Protein AF-A0AA41KA76-F1 (afdb_monomer)

Structure (mmCIF, N/CA/C/O backbone):
data_AF-A0AA41KA76-F1
#
_entry.id   AF-A0AA41KA76-F1
#
loop_
_atom_site.group_PDB
_atom_site.id
_atom_site.type_symbol
_atom_site.label_atom_id
_atom_site.label_alt_id
_atom_site.label_comp_id
_atom_site.label_asym_id
_atom_site.label_entity_id
_atom_site.label_seq_id
_atom_site.pdbx_PDB_ins_code
_atom_site.Cartn_x
_atom_site.Cartn_y
_atom_site.Cartn_z
_atom_site.occupancy
_atom_site.B_iso_or_equiv
_atom_site.auth_seq_id
_atom_site.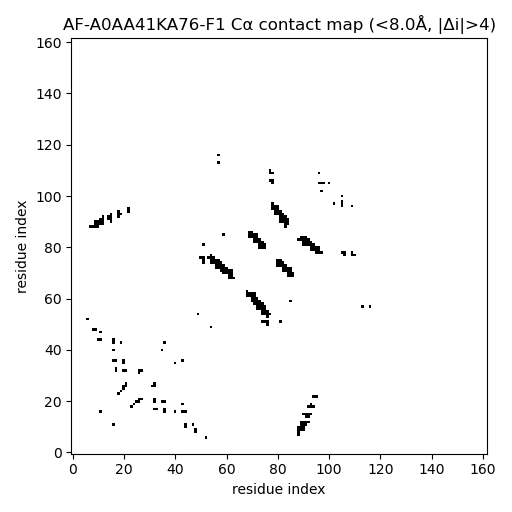auth_comp_id
_atom_site.auth_asym_id
_atom_site.auth_atom_id
_atom_site.pdbx_PDB_model_num
ATOM 1 N N . MET A 1 1 ? -21.657 8.944 -1.037 1.00 31.92 1 MET A N 1
ATOM 2 C CA . MET A 1 1 ? -20.884 10.050 -1.634 1.00 31.92 1 MET A CA 1
ATOM 3 C C . MET A 1 1 ? -19.454 9.571 -1.758 1.00 31.92 1 MET A C 1
ATOM 5 O O . MET A 1 1 ? -18.750 9.524 -0.759 1.00 31.92 1 MET A O 1
ATOM 9 N N . GLU A 1 2 ? -19.078 9.097 -2.943 1.00 37.00 2 GLU A N 1
ATOM 10 C CA . GLU A 1 2 ? -17.690 8.750 -3.242 1.00 37.00 2 GLU A CA 1
ATOM 11 C C . GLU A 1 2 ? -16.879 10.043 -3.211 1.00 37.00 2 GLU A C 1
ATOM 13 O O . GLU A 1 2 ? -17.106 10.955 -4.006 1.00 37.00 2 GLU A O 1
ATOM 18 N N . THR A 1 3 ? -15.980 10.162 -2.240 1.00 37.91 3 THR A N 1
ATOM 19 C CA . THR A 1 3 ? -14.989 11.228 -2.236 1.00 37.91 3 THR A CA 1
ATOM 20 C C . THR A 1 3 ? -14.065 10.972 -3.418 1.00 37.91 3 THR A C 1
ATOM 22 O O . THR A 1 3 ? -13.209 10.088 -3.386 1.00 37.91 3 THR A O 1
ATOM 25 N N . GLY A 1 4 ? -14.280 11.720 -4.502 1.00 39.09 4 GLY A N 1
ATOM 26 C CA . GLY A 1 4 ? -13.332 11.806 -5.600 1.00 39.09 4 GLY A CA 1
ATOM 27 C C . GLY A 1 4 ? -11.973 12.169 -5.016 1.00 39.09 4 GLY A C 1
ATOM 28 O O . GLY A 1 4 ? -11.770 13.288 -4.553 1.00 39.09 4 GLY A O 1
ATOM 29 N N . LYS A 1 5 ? -11.059 11.196 -4.966 1.00 44.09 5 LYS A N 1
ATOM 30 C CA . LYS A 1 5 ? -9.668 11.441 -4.599 1.00 44.09 5 LYS A CA 1
ATOM 31 C C . LYS A 1 5 ? -9.063 12.317 -5.688 1.00 44.09 5 LYS A C 1
ATOM 33 O O . LYS A 1 5 ? -8.595 11.802 -6.705 1.00 44.09 5 LYS A O 1
ATOM 38 N N . GLU A 1 6 ? -9.019 13.624 -5.461 1.00 43.16 6 GLU A N 1
ATOM 39 C CA . GLU A 1 6 ? -7.939 14.441 -6.004 1.00 43.16 6 GLU A CA 1
ATOM 40 C C . GLU A 1 6 ? -6.643 13.869 -5.428 1.00 43.16 6 GLU A C 1
ATOM 42 O O . GLU A 1 6 ? -6.229 14.168 -4.312 1.00 43.16 6 GLU A O 1
ATOM 47 N N . THR A 1 7 ? -6.061 12.911 -6.146 1.00 52.88 7 THR A N 1
ATOM 48 C CA . THR A 1 7 ? -4.738 12.397 -5.809 1.00 52.88 7 THR A CA 1
ATOM 49 C C . THR A 1 7 ? -3.778 13.506 -6.196 1.00 52.88 7 THR A C 1
ATOM 51 O O . THR A 1 7 ? -3.577 13.759 -7.385 1.00 52.88 7 THR A O 1
ATOM 54 N N . SER A 1 8 ? -3.261 14.210 -5.191 1.00 62.34 8 SER A N 1
ATOM 55 C CA . SER A 1 8 ? -2.139 15.126 -5.342 1.00 62.34 8 SER A CA 1
ATOM 56 C C . SER A 1 8 ? -1.047 14.427 -6.150 1.00 62.34 8 SER A C 1
ATOM 58 O O . SER A 1 8 ? -0.733 13.261 -5.915 1.00 62.34 8 SER A O 1
ATOM 60 N N . MET A 1 9 ? -0.522 15.113 -7.162 1.00 81.88 9 MET A N 1
ATOM 61 C CA . MET A 1 9 ? 0.540 14.570 -8.002 1.00 81.88 9 MET A CA 1
ATOM 62 C C . MET A 1 9 ? 1.761 14.284 -7.120 1.00 81.88 9 MET A C 1
ATOM 64 O O . MET A 1 9 ? 2.265 15.183 -6.446 1.00 81.88 9 MET A O 1
ATOM 68 N N . TYR A 1 10 ? 2.206 13.028 -7.089 1.00 90.81 10 TYR A N 1
ATOM 69 C CA . TYR A 1 10 ? 3.375 12.624 -6.322 1.00 90.81 10 TYR A CA 1
ATOM 70 C C . TYR A 1 10 ? 4.630 13.084 -7.053 1.00 90.81 10 TYR A C 1
ATOM 72 O O . TYR A 1 10 ? 4.766 12.935 -8.273 1.00 90.81 10 TYR A O 1
ATOM 80 N N . THR A 1 11 ? 5.587 13.578 -6.276 1.00 94.06 11 THR A N 1
ATOM 81 C CA . THR A 1 11 ? 6.964 13.696 -6.747 1.00 94.06 11 THR A CA 1
ATOM 82 C C . THR A 1 11 ? 7.533 12.293 -6.953 1.00 94.06 11 THR A C 1
ATOM 84 O O . THR A 1 11 ? 7.173 11.352 -6.244 1.00 94.06 11 THR A O 1
ATOM 87 N N . VAL A 1 12 ? 8.391 12.115 -7.955 1.00 93.69 12 VAL A N 1
ATOM 88 C CA . VAL A 1 12 ? 9.005 10.814 -8.241 1.00 93.69 12 VAL A CA 1
ATOM 89 C C . VAL A 1 12 ? 10.501 10.923 -8.019 1.00 93.69 12 VAL A C 1
ATOM 91 O O . VAL A 1 12 ? 11.188 11.681 -8.705 1.00 93.69 12 VAL A O 1
ATOM 94 N N . SER A 1 13 ? 11.019 10.141 -7.073 1.00 93.88 13 SER A N 1
ATOM 95 C CA . SER A 1 13 ? 12.453 10.102 -6.808 1.00 93.88 13 SER A CA 1
ATOM 96 C C . SER A 1 13 ? 13.246 9.625 -8.027 1.00 93.88 13 SER A C 1
ATOM 98 O O . SER A 1 13 ? 12.778 8.801 -8.816 1.00 93.88 13 SER A O 1
ATOM 100 N N . ASN A 1 14 ? 14.498 10.074 -8.143 1.00 92.56 14 ASN A N 1
ATOM 101 C CA . ASN A 1 14 ? 15.408 9.580 -9.182 1.00 92.56 14 ASN A CA 1
ATOM 102 C C . ASN A 1 14 ? 15.551 8.055 -9.131 1.00 92.56 14 ASN A C 1
ATOM 104 O O . ASN A 1 14 ? 15.560 7.410 -10.174 1.00 92.56 14 ASN A O 1
ATOM 108 N N . HIS A 1 15 ? 15.558 7.474 -7.927 1.00 92.50 15 HIS A N 1
ATOM 109 C CA . HIS A 1 15 ? 15.592 6.025 -7.770 1.00 92.50 15 HIS A CA 1
ATOM 110 C C . HIS A 1 15 ? 14.382 5.343 -8.425 1.00 92.50 15 HIS A C 1
ATOM 112 O O . HIS A 1 15 ? 14.545 4.366 -9.151 1.00 92.50 15 HIS A O 1
ATOM 118 N N . ALA A 1 16 ? 13.170 5.864 -8.220 1.00 92.62 16 ALA A N 1
ATOM 119 C CA . ALA A 1 16 ? 11.978 5.334 -8.874 1.00 92.62 16 ALA A CA 1
ATOM 120 C C . ALA A 1 16 ? 12.036 5.494 -10.405 1.00 92.62 16 ALA A C 1
ATOM 122 O O . ALA A 1 16 ? 11.671 4.563 -11.118 1.00 92.62 16 ALA A O 1
ATOM 123 N N . LYS A 1 17 ? 12.557 6.613 -10.926 1.00 93.56 17 LYS A N 1
ATOM 124 C CA . LYS A 1 17 ? 12.728 6.808 -12.379 1.00 93.56 17 LYS A CA 1
ATOM 125 C C . LYS A 1 17 ? 13.711 5.809 -12.992 1.00 93.56 17 LYS A C 1
ATOM 127 O O . LYS A 1 17 ? 13.415 5.225 -14.031 1.00 93.56 17 LYS A O 1
ATOM 132 N N . GLU A 1 18 ? 14.845 5.572 -12.334 1.00 92.88 18 GLU A N 1
ATOM 133 C CA . GLU A 1 18 ? 15.833 4.573 -12.759 1.00 92.88 18 GLU A CA 1
ATOM 134 C C . GLU A 1 18 ? 15.231 3.163 -12.767 1.00 92.88 18 GLU A C 1
ATOM 136 O O . GLU A 1 18 ? 15.353 2.452 -13.762 1.00 92.88 18 GLU A O 1
ATOM 141 N N . ARG A 1 19 ? 14.506 2.778 -11.704 1.00 91.62 19 ARG A N 1
ATOM 142 C CA . ARG A 1 19 ? 13.816 1.477 -11.642 1.00 91.62 19 ARG A CA 1
ATOM 143 C C . ARG A 1 19 ? 12.730 1.334 -12.700 1.00 91.62 19 ARG A C 1
ATOM 145 O O . ARG A 1 19 ? 12.522 0.233 -13.196 1.00 91.62 19 ARG A O 1
ATOM 152 N N . TYR A 1 20 ? 12.048 2.420 -13.053 1.00 91.94 20 TYR A N 1
ATOM 153 C CA . TYR A 1 20 ? 11.082 2.416 -14.146 1.00 91.94 20 TYR A CA 1
ATOM 154 C C . TYR A 1 20 ? 11.765 2.155 -15.492 1.00 91.94 20 TYR A C 1
ATOM 156 O O . TYR A 1 20 ? 11.313 1.303 -16.251 1.00 91.94 20 TYR A O 1
ATOM 164 N N . ALA A 1 21 ? 12.865 2.852 -15.783 1.00 89.94 21 ALA A N 1
ATOM 165 C CA . ALA A 1 21 ? 13.616 2.654 -17.020 1.00 89.94 21 ALA A CA 1
ATOM 166 C C . ALA A 1 21 ? 14.182 1.226 -17.125 1.00 89.94 21 ALA A C 1
ATOM 168 O O . ALA A 1 21 ? 14.029 0.586 -18.159 1.00 89.94 21 ALA A O 1
ATOM 169 N N . GLU A 1 22 ? 14.755 0.706 -16.040 1.00 88.56 22 GLU A N 1
ATOM 170 C CA . GLU A 1 22 ? 15.268 -0.667 -15.959 1.00 88.56 22 GLU A CA 1
ATOM 171 C C . GLU A 1 22 ? 14.153 -1.704 -16.188 1.00 88.56 22 GLU A C 1
ATOM 173 O O . GLU A 1 22 ? 14.281 -2.576 -17.037 1.00 88.56 22 GLU A O 1
ATOM 178 N N . ARG A 1 2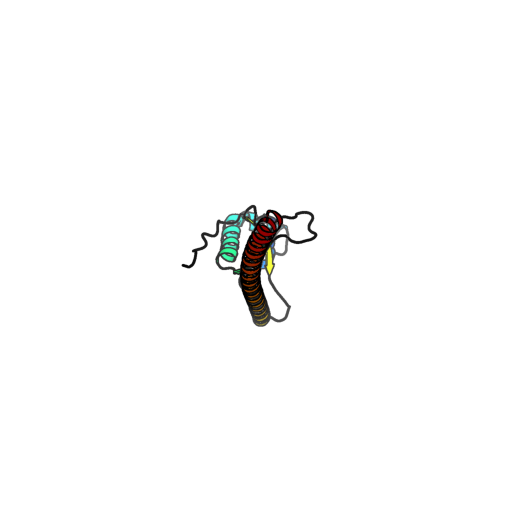3 ? 13.027 -1.595 -15.467 1.00 85.62 23 ARG A N 1
ATOM 179 C CA . ARG A 1 23 ? 12.038 -2.688 -15.347 1.00 85.62 23 ARG A CA 1
ATOM 180 C C . ARG A 1 23 ? 10.857 -2.598 -16.308 1.00 85.62 23 ARG A C 1
ATOM 182 O O . ARG A 1 23 ? 10.199 -3.603 -16.552 1.00 85.62 23 ARG A O 1
ATOM 189 N N . CYS A 1 24 ? 10.518 -1.398 -16.775 1.00 82.81 24 CYS A N 1
ATOM 190 C CA . CYS A 1 24 ? 9.391 -1.179 -17.688 1.00 82.81 24 CYS A CA 1
ATOM 191 C C . CYS A 1 24 ? 9.838 -1.014 -19.143 1.00 82.81 24 CYS A C 1
ATOM 193 O O . CYS A 1 24 ? 8.989 -1.038 -20.036 1.00 82.81 24 CYS A O 1
ATOM 195 N N . LYS A 1 25 ? 11.127 -0.732 -19.373 1.00 83.56 25 LYS A N 1
ATOM 196 C CA . LYS A 1 25 ? 11.702 -0.451 -20.697 1.00 83.56 25 LYS A CA 1
ATOM 197 C C . LYS A 1 25 ? 12.915 -1.324 -21.014 1.00 83.56 25 LYS A C 1
ATOM 199 O O . LYS A 1 25 ? 13.585 -1.032 -22.002 1.00 83.56 25 LYS A O 1
ATOM 204 N N . ASP A 1 26 ? 13.167 -2.341 -20.186 1.00 83.44 26 ASP A N 1
ATOM 205 C CA . ASP A 1 26 ? 14.195 -3.370 -20.374 1.00 83.44 26 ASP A CA 1
ATOM 206 C C . ASP A 1 26 ? 15.568 -2.763 -20.718 1.00 83.44 26 ASP A C 1
ATOM 208 O O . ASP A 1 26 ? 16.213 -3.116 -21.704 1.00 83.44 26 ASP A O 1
ATOM 212 N N . ARG A 1 27 ? 15.971 -1.747 -19.940 1.00 84.12 27 ARG A N 1
ATOM 213 C CA . ARG A 1 27 ? 17.279 -1.090 -20.067 1.00 84.12 27 ARG A CA 1
ATOM 214 C C . ARG A 1 27 ? 18.253 -1.727 -19.087 1.00 84.12 27 ARG A C 1
ATOM 216 O O . ARG A 1 27 ? 18.072 -1.588 -17.880 1.00 84.12 27 ARG A O 1
ATOM 223 N N . ASP A 1 28 ? 19.308 -2.343 -19.606 1.00 83.19 28 ASP A N 1
ATOM 224 C CA . ASP A 1 28 ? 20.217 -3.152 -18.786 1.00 83.19 28 ASP A CA 1
ATOM 225 C C . ASP A 1 28 ? 21.471 -2.393 -18.337 1.00 83.19 28 ASP A C 1
ATOM 227 O O . ASP A 1 28 ? 22.025 -2.658 -17.266 1.00 83.19 28 ASP A O 1
ATOM 231 N N . SER A 1 29 ? 21.946 -1.426 -19.132 1.00 90.94 29 SER A N 1
ATOM 232 C CA . SER A 1 29 ? 23.174 -0.696 -18.811 1.00 90.94 29 SER A CA 1
ATOM 233 C C . SER A 1 29 ? 22.895 0.588 -18.028 1.00 90.94 29 SER A C 1
ATOM 235 O O . SER A 1 29 ? 21.962 1.340 -18.309 1.00 90.94 29 SER A O 1
ATOM 237 N N . ARG A 1 30 ? 23.752 0.897 -17.044 1.00 88.94 30 ARG A N 1
ATOM 238 C CA . ARG A 1 30 ? 23.621 2.123 -16.235 1.00 88.94 30 ARG A CA 1
ATOM 239 C C . ARG A 1 30 ? 23.623 3.388 -17.097 1.00 88.94 30 ARG A C 1
ATOM 241 O O . ARG A 1 30 ? 22.908 4.332 -16.785 1.00 88.94 30 ARG A O 1
ATOM 248 N N . LEU A 1 31 ? 24.399 3.389 -18.182 1.00 91.31 31 LEU A N 1
ATOM 249 C CA . LEU A 1 31 ? 24.465 4.508 -19.116 1.00 91.31 31 LEU A CA 1
ATOM 250 C C . LEU A 1 31 ? 23.149 4.677 -19.888 1.00 91.31 31 LEU A C 1
ATOM 252 O O . LEU A 1 31 ? 22.646 5.795 -19.972 1.00 91.31 31 LEU A O 1
ATOM 256 N N . GLU A 1 32 ? 22.552 3.585 -20.375 1.00 90.12 32 GLU A N 1
ATOM 257 C CA . GLU A 1 32 ? 21.232 3.616 -21.019 1.00 90.12 32 GLU A CA 1
ATOM 258 C C . GLU A 1 32 ? 20.130 4.059 -20.062 1.00 90.12 32 GLU A C 1
ATOM 260 O O . GLU A 1 32 ? 19.299 4.884 -20.434 1.00 90.12 32 GLU A O 1
ATOM 265 N N . ILE A 1 33 ? 20.137 3.558 -18.823 1.00 90.88 33 ILE A N 1
ATOM 266 C CA . ILE A 1 33 ? 19.168 3.947 -17.793 1.00 90.88 33 ILE A CA 1
ATOM 267 C C . ILE A 1 33 ? 19.259 5.455 -17.534 1.00 90.88 33 ILE A C 1
ATOM 269 O O . ILE A 1 33 ? 18.246 6.151 -17.589 1.00 90.88 33 ILE A O 1
ATOM 273 N N . THR A 1 34 ? 20.462 5.983 -17.285 1.00 90.69 34 THR A N 1
ATOM 274 C CA . THR A 1 34 ? 20.653 7.415 -17.012 1.00 90.69 34 THR A CA 1
ATOM 275 C C . THR A 1 34 ? 20.273 8.281 -18.213 1.00 90.69 34 THR A C 1
ATOM 277 O O . THR A 1 34 ? 19.576 9.279 -18.034 1.00 90.69 34 THR A O 1
ATOM 280 N N . ALA A 1 35 ? 20.674 7.895 -19.429 1.00 91.19 35 ALA A N 1
ATOM 281 C CA . ALA A 1 35 ? 20.319 8.620 -20.648 1.00 91.19 35 ALA A CA 1
ATOM 282 C C . ALA A 1 35 ? 18.800 8.634 -20.874 1.00 91.19 35 ALA A C 1
ATOM 284 O O . ALA A 1 35 ? 18.216 9.692 -21.102 1.00 91.19 35 ALA A O 1
ATOM 285 N N . TYR A 1 36 ? 18.145 7.481 -20.716 1.00 92.31 36 TYR A N 1
ATOM 286 C CA . TYR A 1 36 ? 16.701 7.361 -20.877 1.00 92.31 36 TYR A CA 1
ATOM 287 C C . TYR A 1 36 ? 15.940 8.209 -19.854 1.00 92.31 36 TYR A C 1
ATOM 289 O O . TYR A 1 36 ? 14.995 8.904 -20.222 1.00 92.31 36 TYR A O 1
ATOM 297 N N . VAL A 1 37 ? 16.352 8.184 -18.581 1.00 93.31 37 VAL A N 1
ATOM 298 C CA . VAL A 1 37 ? 15.739 9.010 -17.529 1.00 93.31 37 VAL A CA 1
ATOM 299 C C . VAL A 1 37 ? 15.921 10.498 -17.820 1.00 93.31 37 VAL A C 1
ATOM 301 O O . VAL A 1 37 ? 14.971 11.255 -17.641 1.00 93.31 37 VAL A O 1
ATOM 304 N N . ALA A 1 38 ? 17.097 10.922 -18.290 1.00 91.56 38 ALA A N 1
ATOM 305 C CA . ALA A 1 38 ? 17.349 12.320 -18.636 1.00 91.56 38 ALA A CA 1
ATOM 306 C C . ALA A 1 38 ? 16.465 12.796 -19.802 1.00 91.56 38 ALA A C 1
ATOM 308 O O . ALA A 1 38 ? 15.907 13.889 -19.740 1.00 91.56 38 ALA A O 1
ATOM 309 N N . GLU A 1 39 ? 16.294 11.962 -20.827 1.00 93.44 39 GLU A N 1
ATOM 310 C CA . GLU A 1 39 ? 15.493 12.281 -22.014 1.00 93.44 39 GLU A CA 1
ATOM 311 C C . GLU A 1 39 ? 13.976 12.211 -21.748 1.00 93.44 39 GLU A C 1
ATOM 313 O O . GLU A 1 39 ? 13.211 13.011 -22.281 1.00 93.44 39 GLU A O 1
ATOM 318 N N . HIS A 1 40 ? 13.526 11.291 -20.886 1.00 93.44 40 HIS A N 1
ATOM 319 C CA . HIS A 1 40 ? 12.103 10.971 -20.707 1.00 93.44 40 HIS A CA 1
ATOM 320 C C . HIS A 1 40 ? 11.554 11.287 -19.308 1.00 93.44 40 HIS A C 1
ATOM 322 O O . HIS A 1 40 ? 10.465 10.820 -18.968 1.00 93.44 40 HIS A O 1
ATOM 328 N N . SER A 1 41 ? 12.266 12.068 -18.487 1.00 91.94 41 SER A N 1
ATOM 329 C CA . SER A 1 41 ? 11.928 12.299 -17.070 1.00 91.94 41 SER A CA 1
ATOM 330 C C . SER A 1 41 ? 10.455 12.658 -16.845 1.00 91.94 41 SER A C 1
ATOM 332 O O . SER A 1 41 ? 9.791 12.021 -16.031 1.00 91.94 41 SER A O 1
ATOM 334 N N . GLN A 1 42 ? 9.927 13.639 -17.581 1.00 92.62 42 GLN A N 1
ATOM 335 C CA . GLN A 1 42 ? 8.545 14.101 -17.413 1.00 92.62 42 GLN A CA 1
ATOM 336 C C . GLN A 1 42 ? 7.525 13.002 -17.747 1.00 92.62 42 GLN A C 1
ATOM 338 O O . GLN A 1 42 ? 6.583 12.764 -16.996 1.00 92.62 42 GLN A O 1
ATOM 343 N N . ARG A 1 43 ? 7.754 12.259 -18.833 1.00 93.25 43 ARG A N 1
ATOM 344 C CA . ARG A 1 43 ? 6.887 11.144 -19.223 1.00 93.25 43 ARG A CA 1
ATOM 345 C C . ARG A 1 43 ? 6.901 10.020 -18.185 1.00 93.25 43 ARG A C 1
ATOM 347 O O . ARG A 1 43 ? 5.857 9.443 -17.896 1.00 93.25 43 ARG A O 1
ATOM 354 N N . ILE A 1 44 ? 8.069 9.715 -17.616 1.00 93.06 44 ILE A N 1
ATOM 355 C CA . ILE A 1 44 ? 8.200 8.717 -16.544 1.00 93.06 44 ILE A CA 1
ATOM 356 C C . ILE A 1 44 ? 7.386 9.149 -15.317 1.00 93.06 44 ILE A C 1
ATOM 358 O O . ILE A 1 44 ? 6.668 8.333 -14.739 1.00 93.06 44 ILE A O 1
ATOM 362 N N . GLU A 1 45 ? 7.457 10.427 -14.936 1.00 94.25 45 GLU A N 1
ATOM 363 C CA . GLU A 1 45 ? 6.663 10.972 -13.829 1.00 94.25 45 GLU A CA 1
ATOM 364 C C . GLU A 1 45 ? 5.160 10.840 -14.071 1.00 94.25 45 GLU A C 1
ATOM 366 O O . GLU A 1 45 ? 4.431 10.406 -13.177 1.00 94.25 45 GLU A O 1
ATOM 371 N N . GLU A 1 46 ? 4.694 11.169 -15.275 1.00 93.88 46 GLU A N 1
ATOM 372 C CA . GLU A 1 46 ? 3.288 11.048 -15.661 1.00 93.88 46 GLU A CA 1
ATOM 373 C C . GLU A 1 46 ? 2.808 9.591 -15.649 1.00 93.88 46 GLU A C 1
ATOM 375 O O . GLU A 1 46 ? 1.722 9.299 -15.145 1.00 93.88 46 GLU A O 1
ATOM 380 N N . GLU A 1 47 ? 3.609 8.662 -16.178 1.00 93.62 47 GLU A N 1
ATOM 381 C CA . GLU A 1 47 ? 3.279 7.234 -16.219 1.00 93.62 47 GLU A CA 1
ATOM 382 C C . GLU A 1 47 ? 3.232 6.631 -14.800 1.00 93.62 47 GLU A C 1
ATOM 384 O O . GLU A 1 47 ? 2.282 5.917 -14.471 1.00 93.62 47 GLU A O 1
ATOM 389 N N . ILE A 1 48 ? 4.171 6.984 -13.915 1.00 94.12 48 ILE A N 1
ATOM 390 C CA . ILE A 1 48 ? 4.169 6.546 -12.507 1.00 94.12 48 ILE A CA 1
ATOM 391 C C . ILE A 1 48 ? 2.989 7.149 -11.733 1.00 94.12 48 ILE A C 1
ATOM 393 O O . ILE A 1 48 ? 2.294 6.437 -11.006 1.00 94.12 48 ILE A O 1
ATOM 397 N N . ASN A 1 49 ? 2.704 8.439 -11.910 1.00 94.38 49 ASN A N 1
ATOM 398 C CA . ASN A 1 49 ? 1.541 9.068 -11.281 1.00 94.38 49 ASN A CA 1
ATOM 399 C C . ASN A 1 49 ? 0.225 8.466 -11.782 1.00 94.38 49 ASN A C 1
ATOM 401 O O . ASN A 1 49 ? -0.717 8.291 -11.009 1.00 94.38 49 ASN A O 1
ATOM 405 N N . ARG A 1 50 ? 0.161 8.066 -13.056 1.00 93.81 50 ARG A N 1
ATOM 406 C CA . ARG A 1 50 ? -0.971 7.313 -13.604 1.00 93.81 50 ARG A CA 1
ATOM 407 C C . ARG A 1 50 ? -1.119 5.954 -12.919 1.00 93.81 50 ARG A C 1
ATOM 409 O O . ARG A 1 50 ? -2.239 5.579 -12.572 1.00 93.81 50 ARG A O 1
ATOM 416 N N . MET A 1 51 ? -0.014 5.245 -12.677 1.00 93.31 51 MET A N 1
ATOM 417 C CA . MET A 1 51 ? -0.038 3.981 -11.935 1.00 93.31 51 MET A CA 1
ATOM 418 C C . MET A 1 51 ? -0.565 4.159 -10.509 1.00 93.31 51 MET A C 1
ATOM 420 O O . MET A 1 51 ? -1.350 3.326 -10.066 1.00 93.31 51 MET A O 1
ATOM 424 N N . LEU A 1 52 ? -0.197 5.241 -9.814 1.00 92.44 52 LEU A N 1
ATOM 425 C CA . LEU A 1 52 ? -0.754 5.571 -8.496 1.00 92.44 52 LEU A CA 1
ATOM 426 C C . LEU A 1 52 ? -2.243 5.908 -8.568 1.00 92.44 52 LEU A C 1
ATOM 428 O O . LEU A 1 52 ? -3.026 5.379 -7.786 1.00 92.44 52 LEU A O 1
ATOM 432 N N . ARG A 1 53 ? -2.638 6.753 -9.528 1.00 90.88 53 ARG A N 1
ATOM 433 C CA . ARG A 1 53 ? -4.018 7.235 -9.684 1.00 90.88 53 ARG A CA 1
ATOM 434 C C . ARG A 1 53 ? -5.012 6.104 -9.925 1.00 90.88 53 ARG A C 1
ATOM 436 O O . ARG A 1 53 ? -6.100 6.123 -9.361 1.00 90.88 53 ARG A O 1
ATOM 443 N N . TYR A 1 54 ? -4.652 5.148 -10.777 1.00 91.69 54 TYR A N 1
ATOM 444 C CA . TYR A 1 54 ? -5.495 3.986 -11.082 1.00 91.69 54 TYR A CA 1
ATOM 445 C C . TYR A 1 54 ? -5.146 2.755 -10.237 1.00 91.69 54 TYR A C 1
ATOM 447 O O . TYR A 1 54 ? -5.805 1.723 -10.342 1.00 91.69 54 TYR A O 1
ATOM 455 N N . GLY A 1 55 ? -4.103 2.851 -9.415 1.00 90.62 55 GLY A N 1
ATOM 456 C CA . GLY A 1 55 ? -3.679 1.802 -8.506 1.00 90.62 55 GLY A CA 1
ATOM 457 C C . GLY A 1 55 ? -4.501 1.807 -7.225 1.00 90.62 55 GLY A C 1
ATOM 458 O O . GLY A 1 55 ? -4.987 2.834 -6.748 1.00 90.62 55 GLY A O 1
ATOM 459 N N . LYS A 1 56 ? -4.626 0.635 -6.617 1.00 91.31 56 LYS A N 1
ATOM 460 C CA . LYS A 1 56 ? -5.292 0.471 -5.332 1.00 91.31 56 LYS A CA 1
ATOM 461 C C . LYS A 1 56 ? -4.294 0.662 -4.203 1.00 91.31 56 LYS A C 1
ATOM 463 O O . LYS A 1 56 ? -3.311 -0.070 -4.122 1.00 91.31 56 LYS A O 1
ATOM 468 N N . ARG A 1 57 ? -4.560 1.601 -3.293 1.00 93.00 57 ARG A N 1
ATOM 469 C CA . ARG A 1 57 ? -3.784 1.725 -2.051 1.00 93.00 57 ARG A CA 1
ATOM 470 C C . ARG A 1 57 ? -4.160 0.583 -1.108 1.00 93.00 57 ARG A C 1
ATOM 472 O O . ARG A 1 57 ? -5.276 0.568 -0.599 1.00 93.00 57 ARG A O 1
ATOM 479 N N . VAL A 1 58 ? -3.237 -0.345 -0.873 1.00 91.19 58 VAL A N 1
ATOM 480 C CA . VAL A 1 58 ? -3.459 -1.539 -0.032 1.00 91.19 58 VAL A CA 1
ATOM 481 C C . VAL A 1 58 ? -2.934 -1.376 1.393 1.00 91.19 58 VAL A C 1
ATOM 483 O O . VAL A 1 58 ? -3.358 -2.096 2.292 1.00 91.19 58 VAL A O 1
ATOM 486 N N . TYR A 1 59 ? -2.032 -0.419 1.616 1.00 88.69 59 TYR A N 1
ATOM 487 C CA . TYR A 1 59 ? -1.457 -0.155 2.930 1.00 88.69 59 TYR A CA 1
ATOM 488 C C . TYR A 1 59 ? -1.150 1.328 3.116 1.00 88.69 59 TYR A C 1
ATOM 490 O O . TYR A 1 59 ? -0.717 2.007 2.183 1.00 88.69 59 TYR A O 1
ATOM 498 N N . THR A 1 60 ? -1.345 1.802 4.343 1.00 89.06 60 THR A N 1
ATOM 499 C CA . THR A 1 60 ? -0.816 3.068 4.847 1.00 89.06 60 THR A CA 1
ATOM 500 C C . THR A 1 60 ? -0.426 2.875 6.307 1.00 89.06 60 THR A C 1
ATOM 502 O O . THR A 1 60 ? -1.204 2.336 7.095 1.00 89.06 60 THR A O 1
ATOM 505 N N . GLY A 1 61 ? 0.796 3.253 6.671 1.00 85.38 61 GLY A N 1
ATOM 506 C CA . GLY A 1 61 ? 1.270 3.098 8.041 1.00 85.38 61 GLY A CA 1
ATOM 507 C C . GLY A 1 61 ? 2.782 3.177 8.172 1.00 85.38 61 GLY A C 1
ATOM 508 O O . GLY A 1 61 ? 3.521 3.216 7.189 1.00 85.38 61 GLY A O 1
ATOM 509 N N . ARG A 1 62 ? 3.264 3.192 9.412 1.00 81.44 62 ARG A N 1
ATOM 510 C CA . ARG A 1 62 ? 4.701 3.172 9.705 1.00 81.44 62 ARG A CA 1
ATOM 511 C C . ARG A 1 62 ? 5.204 1.734 9.637 1.00 81.44 62 ARG A C 1
ATOM 513 O O . ARG A 1 62 ? 4.570 0.838 10.178 1.00 81.44 62 ARG A O 1
ATOM 520 N N . THR A 1 63 ? 6.332 1.502 8.975 1.00 66.56 63 THR A N 1
ATOM 521 C CA . THR A 1 63 ? 7.036 0.216 9.089 1.00 66.56 63 THR A CA 1
ATOM 522 C C . THR A 1 63 ? 7.760 0.157 10.429 1.00 66.56 63 THR A C 1
ATOM 524 O O . THR A 1 63 ? 8.607 1.010 10.703 1.00 66.56 63 THR A O 1
ATOM 527 N N . GLU A 1 64 ? 7.446 -0.837 11.257 1.00 58.81 64 GLU A N 1
ATOM 528 C CA . GLU A 1 64 ? 8.203 -1.103 12.482 1.00 58.81 64 GLU A CA 1
ATOM 529 C C . GLU A 1 64 ? 9.635 -1.552 12.135 1.00 58.81 64 GLU A C 1
ATOM 531 O O . GLU A 1 64 ? 9.849 -2.316 11.196 1.00 58.81 64 GLU A O 1
ATOM 536 N N . GLY A 1 65 ? 10.634 -1.033 12.859 1.00 59.34 65 GLY A N 1
ATOM 537 C CA . GLY A 1 65 ? 12.044 -1.439 12.723 1.00 59.34 65 GLY A CA 1
ATOM 538 C C . GLY A 1 65 ? 12.897 -0.688 11.686 1.00 59.34 65 GLY A C 1
ATOM 539 O O . GLY A 1 65 ? 14.102 -0.920 11.618 1.00 59.34 65 GLY A O 1
ATOM 540 N N . GLY A 1 66 ? 12.334 0.236 10.901 1.00 56.09 66 GLY A N 1
ATOM 541 C CA . GLY A 1 66 ? 13.117 1.103 10.008 1.00 56.09 66 GLY A CA 1
ATOM 542 C C . GLY A 1 66 ? 13.791 2.265 10.750 1.00 56.09 66 GLY A C 1
ATOM 543 O O . GLY A 1 66 ? 13.183 2.848 11.646 1.00 56.09 66 GLY A O 1
ATOM 544 N N . LYS A 1 67 ? 15.019 2.648 10.348 1.00 57.44 67 LYS A N 1
ATOM 545 C CA . LYS A 1 67 ? 15.693 3.880 10.831 1.00 57.44 67 LYS A CA 1
ATOM 546 C C . LYS A 1 67 ? 14.803 5.120 10.671 1.00 57.44 67 LYS A C 1
ATOM 548 O O . LYS A 1 67 ? 14.791 5.975 11.547 1.00 57.44 67 LYS A O 1
ATOM 553 N N . ASP A 1 68 ? 14.019 5.145 9.595 1.00 60.22 68 ASP A N 1
ATOM 554 C CA . ASP A 1 68 ? 12.999 6.150 9.330 1.00 60.22 68 ASP A CA 1
ATOM 555 C C . ASP A 1 68 ? 11.616 5.606 9.697 1.00 60.22 68 ASP A C 1
ATOM 557 O O . ASP A 1 68 ? 11.054 4.751 9.007 1.00 60.22 68 ASP A O 1
ATOM 561 N N . ARG A 1 69 ? 11.036 6.148 10.774 1.00 65.12 69 ARG A N 1
ATOM 562 C CA . ARG A 1 69 ? 9.644 5.911 11.212 1.00 65.12 69 ARG A CA 1
ATOM 563 C C . ARG A 1 69 ? 8.612 6.603 10.313 1.00 65.12 69 ARG A C 1
ATOM 565 O O . ARG A 1 69 ? 7.511 6.927 10.759 1.00 65.12 69 ARG A O 1
ATOM 572 N N . VAL A 1 70 ? 8.974 6.861 9.065 1.00 72.31 70 VAL A N 1
ATOM 573 C CA . VAL A 1 70 ? 8.153 7.628 8.140 1.00 72.31 70 VAL A CA 1
ATOM 574 C C . VAL A 1 70 ? 7.004 6.743 7.648 1.00 72.31 70 VAL A C 1
ATOM 576 O O . VAL A 1 70 ? 7.246 5.593 7.257 1.00 72.31 70 VAL A O 1
ATOM 579 N N . PRO A 1 71 ? 5.750 7.223 7.694 1.00 80.25 71 PRO A N 1
ATOM 580 C CA . PRO A 1 71 ? 4.613 6.495 7.161 1.00 80.25 71 PRO A CA 1
ATOM 581 C C . PRO A 1 71 ? 4.787 6.235 5.662 1.00 80.25 71 PRO A C 1
ATOM 583 O O . PRO A 1 71 ? 5.109 7.132 4.880 1.00 80.25 71 PRO A O 1
ATOM 586 N N . LYS A 1 72 ? 4.563 4.987 5.259 1.00 88.38 72 LYS A N 1
ATOM 587 C CA . LYS A 1 72 ? 4.645 4.539 3.872 1.00 88.38 72 LYS A CA 1
ATOM 588 C C . LYS A 1 72 ? 3.267 4.155 3.373 1.00 88.38 72 LYS A C 1
ATOM 590 O O . LYS A 1 72 ? 2.455 3.602 4.114 1.00 88.38 72 LYS A O 1
ATOM 595 N N . GLU A 1 73 ? 3.050 4.398 2.095 1.00 92.50 73 GLU A N 1
ATOM 596 C CA . GLU A 1 73 ? 1.893 3.926 1.359 1.00 92.50 73 GLU A CA 1
ATOM 597 C C . GLU A 1 73 ? 2.328 2.893 0.327 1.00 92.50 73 GLU A C 1
ATOM 599 O O . GLU A 1 73 ? 3.358 3.052 -0.334 1.00 92.50 73 GLU A O 1
ATOM 604 N N . VAL A 1 74 ? 1.527 1.840 0.185 1.00 92.44 74 VAL A N 1
ATOM 605 C CA . VAL A 1 74 ? 1.733 0.808 -0.833 1.00 92.44 74 VAL A CA 1
ATOM 606 C C . VAL A 1 74 ? 0.543 0.811 -1.772 1.00 92.44 74 VAL A C 1
ATOM 608 O O . VAL A 1 74 ? -0.604 0.685 -1.332 1.00 92.44 74 VAL A O 1
ATOM 611 N N . TYR A 1 75 ? 0.830 0.929 -3.063 1.00 94.62 75 TYR A N 1
ATOM 612 C CA . TYR A 1 75 ? -0.152 0.888 -4.137 1.00 94.62 75 TYR A CA 1
ATOM 613 C C . TYR A 1 75 ? 0.095 -0.328 -5.021 1.00 94.62 75 TYR A C 1
ATOM 615 O O . TYR A 1 75 ? 1.241 -0.661 -5.309 1.00 94.62 75 TYR A O 1
ATOM 623 N N . VAL A 1 76 ? -0.982 -0.966 -5.469 1.00 94.12 76 VAL A N 1
ATOM 624 C CA . VAL A 1 76 ? -0.955 -2.099 -6.397 1.00 94.12 76 VAL A CA 1
ATOM 625 C C . VAL A 1 76 ? -1.704 -1.710 -7.667 1.00 94.12 76 VAL A C 1
ATOM 627 O O . VAL A 1 76 ? -2.866 -1.307 -7.603 1.00 94.12 76 VAL A O 1
ATOM 630 N N . ASN A 1 77 ? -1.052 -1.826 -8.821 1.00 93.50 77 ASN A N 1
ATOM 631 C CA . ASN A 1 77 ? -1.634 -1.586 -10.138 1.00 93.50 77 ASN A CA 1
ATOM 632 C C . ASN A 1 77 ? -1.275 -2.743 -11.081 1.00 93.50 77 ASN A C 1
ATOM 634 O O . ASN A 1 77 ? -0.164 -2.814 -11.610 1.00 93.50 77 ASN A O 1
ATOM 638 N N . GLY A 1 78 ? -2.207 -3.681 -11.259 1.00 91.19 78 GLY A N 1
ATOM 639 C CA . GLY A 1 78 ? -1.924 -4.932 -11.961 1.00 91.19 78 GLY A CA 1
ATOM 640 C C . GLY A 1 78 ? -0.789 -5.686 -11.267 1.00 91.19 78 GLY A C 1
ATOM 641 O O . GLY A 1 78 ? -0.891 -5.998 -10.086 1.00 91.19 78 GLY A O 1
ATOM 642 N N . LEU A 1 79 ? 0.307 -5.930 -11.987 1.00 92.50 79 LEU A N 1
ATOM 643 C CA . LEU A 1 79 ? 1.516 -6.564 -11.445 1.00 92.50 79 LEU A CA 1
ATOM 644 C C . LEU A 1 79 ? 2.498 -5.576 -10.804 1.00 92.50 79 LEU A C 1
ATOM 646 O O . LEU A 1 79 ? 3.532 -5.994 -10.292 1.00 92.50 79 LEU A O 1
ATOM 650 N N . TRP A 1 80 ? 2.227 -4.275 -10.848 1.00 93.94 80 TRP A N 1
ATOM 651 C CA . TRP A 1 80 ? 3.136 -3.263 -10.323 1.00 93.94 80 TRP A CA 1
ATOM 652 C C . TRP A 1 80 ? 2.792 -2.908 -8.888 1.00 93.94 80 TRP A C 1
ATOM 654 O O . TRP A 1 80 ? 1.647 -2.592 -8.569 1.00 93.94 80 TRP A O 1
ATOM 664 N N . ILE A 1 81 ? 3.810 -2.901 -8.036 1.00 93.94 81 ILE A N 1
ATOM 665 C CA . ILE A 1 81 ? 3.714 -2.415 -6.669 1.00 93.94 81 ILE A CA 1
ATOM 666 C C . ILE A 1 81 ? 4.549 -1.147 -6.552 1.00 93.94 81 ILE A C 1
ATOM 668 O O . ILE A 1 81 ? 5.735 -1.135 -6.885 1.00 93.94 81 ILE A O 1
ATOM 672 N N . LEU A 1 82 ? 3.921 -0.079 -6.070 1.00 94.69 82 LEU A N 1
ATOM 673 C CA . LEU A 1 82 ? 4.538 1.223 -5.871 1.00 94.69 82 LEU A CA 1
ATOM 674 C C . LEU A 1 82 ? 4.611 1.526 -4.380 1.00 94.69 82 LEU A C 1
ATOM 676 O O . LEU A 1 82 ? 3.632 1.362 -3.649 1.00 94.69 82 LEU A O 1
ATOM 680 N N . LEU A 1 83 ? 5.778 1.988 -3.944 1.00 93.06 83 LEU A N 1
ATOM 681 C CA . LEU A 1 83 ? 6.023 2.424 -2.579 1.00 93.06 83 LEU A CA 1
ATOM 682 C C . LEU A 1 83 ? 6.201 3.937 -2.568 1.00 93.06 83 LEU A C 1
ATOM 684 O O . LEU A 1 83 ? 7.111 4.463 -3.214 1.00 93.06 83 LEU A O 1
ATOM 688 N N . ALA A 1 84 ? 5.369 4.624 -1.798 1.00 92.62 84 ALA A N 1
ATOM 689 C CA . ALA A 1 84 ? 5.443 6.064 -1.629 1.00 92.62 84 ALA A CA 1
ATOM 690 C C . ALA A 1 84 ? 5.572 6.442 -0.153 1.00 92.62 84 ALA A C 1
ATOM 692 O O . ALA A 1 84 ? 5.162 5.707 0.746 1.00 92.62 84 ALA A O 1
ATOM 693 N N . ASN A 1 85 ? 6.169 7.598 0.095 1.00 89.81 85 ASN A N 1
ATOM 694 C CA . ASN A 1 85 ? 6.171 8.240 1.397 1.00 89.81 85 ASN A CA 1
ATOM 695 C C . ASN A 1 85 ? 4.868 9.039 1.552 1.00 89.81 85 ASN A C 1
ATOM 697 O O . ASN A 1 85 ? 4.529 9.845 0.684 1.00 89.81 85 ASN A O 1
ATOM 701 N N . ALA A 1 86 ? 4.140 8.790 2.642 1.00 87.25 86 ALA A N 1
ATOM 702 C CA . ALA A 1 86 ? 2.837 9.403 2.876 1.00 87.25 86 ALA A CA 1
ATOM 703 C 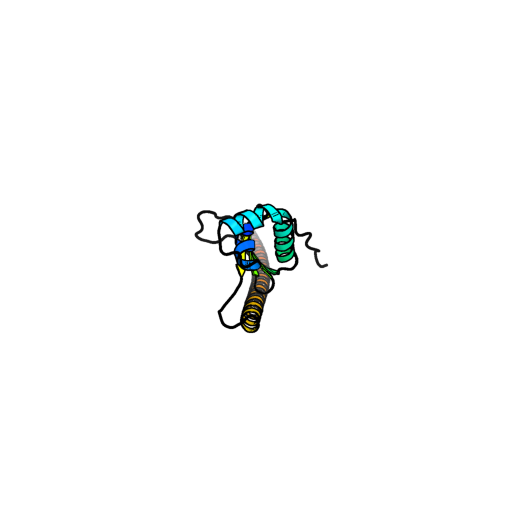C . ALA A 1 86 ? 2.930 10.880 3.295 1.00 87.25 86 ALA A C 1
ATOM 705 O O . ALA A 1 86 ? 1.975 11.618 3.097 1.00 87.25 86 ALA A O 1
ATOM 706 N N . GLU A 1 87 ? 4.046 11.306 3.898 1.00 86.88 87 GLU A N 1
ATOM 707 C CA . GLU A 1 87 ? 4.196 12.661 4.448 1.00 86.88 87 GLU A CA 1
ATOM 708 C C . GLU A 1 87 ? 4.554 13.686 3.371 1.00 86.88 87 GLU A C 1
ATOM 710 O O . GLU A 1 87 ? 4.015 14.787 3.361 1.00 86.88 87 GLU A O 1
ATOM 715 N N . ASN A 1 88 ? 5.461 13.334 2.457 1.00 88.81 88 ASN A N 1
ATOM 716 C CA . ASN A 1 88 ? 5.951 14.255 1.427 1.00 88.81 88 ASN A CA 1
ATOM 717 C C . ASN A 1 88 ? 5.461 13.924 0.010 1.00 88.81 88 ASN A C 1
ATOM 719 O O . ASN A 1 88 ? 5.940 14.528 -0.947 1.00 88.81 88 ASN A O 1
ATOM 723 N N . HIS A 1 89 ? 4.548 12.957 -0.132 1.00 90.00 89 HIS A N 1
ATOM 724 C CA . HIS A 1 89 ? 4.023 12.501 -1.421 1.00 90.00 89 HIS A CA 1
ATOM 725 C C . HIS A 1 89 ? 5.131 12.221 -2.452 1.00 90.00 89 HIS A C 1
ATOM 727 O O . HIS A 1 89 ? 5.080 12.680 -3.594 1.00 90.00 89 HIS A O 1
ATOM 733 N N . ASN A 1 90 ? 6.161 11.475 -2.042 1.00 92.88 90 ASN A N 1
ATOM 734 C CA . ASN A 1 90 ? 7.272 11.084 -2.910 1.00 92.88 90 ASN A CA 1
ATOM 735 C C . ASN A 1 90 ? 7.263 9.578 -3.189 1.00 92.88 90 ASN A C 1
ATOM 737 O O . ASN A 1 90 ? 7.280 8.765 -2.259 1.00 92.88 90 ASN A O 1
ATOM 741 N N . VAL A 1 91 ? 7.298 9.193 -4.464 1.00 93.12 91 VAL A N 1
ATOM 742 C CA . VAL A 1 91 ? 7.469 7.800 -4.888 1.00 93.12 91 VAL A CA 1
ATOM 743 C C . VAL A 1 91 ? 8.910 7.376 -4.654 1.00 93.12 91 VAL A C 1
ATOM 745 O O . VAL A 1 91 ? 9.847 7.891 -5.267 1.00 93.12 91 VAL A O 1
ATOM 748 N N . ILE A 1 92 ? 9.083 6.399 -3.771 1.00 92.19 92 ILE A N 1
ATOM 749 C CA . ILE A 1 92 ? 10.385 5.870 -3.370 1.00 92.19 92 ILE A CA 1
ATOM 750 C C . ILE A 1 92 ? 10.876 4.871 -4.414 1.00 92.19 92 ILE A C 1
ATOM 752 O O . ILE A 1 92 ? 12.016 4.940 -4.864 1.00 92.19 92 ILE A O 1
ATOM 756 N N . THR A 1 93 ? 10.030 3.909 -4.779 1.00 92.69 93 THR A N 1
ATOM 757 C CA . THR A 1 93 ? 10.393 2.842 -5.713 1.00 92.69 93 THR A CA 1
ATOM 758 C C . THR A 1 93 ? 9.147 2.160 -6.274 1.00 92.69 93 THR A C 1
ATOM 760 O O . THR A 1 93 ? 8.045 2.313 -5.743 1.00 92.69 93 THR A O 1
ATOM 763 N N . LEU A 1 94 ? 9.339 1.379 -7.331 1.00 93.62 94 LEU A N 1
ATOM 764 C CA . LEU A 1 94 ? 8.337 0.501 -7.919 1.00 93.62 94 LEU A CA 1
ATOM 765 C C . LEU A 1 94 ? 8.977 -0.834 -8.287 1.00 93.62 94 LEU A C 1
ATOM 767 O O . LEU A 1 94 ? 10.142 -0.872 -8.685 1.00 93.62 94 LEU A O 1
ATOM 771 N N . TYR A 1 95 ? 8.230 -1.923 -8.186 1.00 91.38 95 TYR A N 1
ATOM 772 C CA . TYR A 1 95 ? 8.668 -3.249 -8.611 1.00 91.38 95 TYR A CA 1
ATOM 773 C C . TYR A 1 95 ? 7.520 -4.018 -9.250 1.00 91.38 95 TYR A C 1
ATOM 775 O O . TY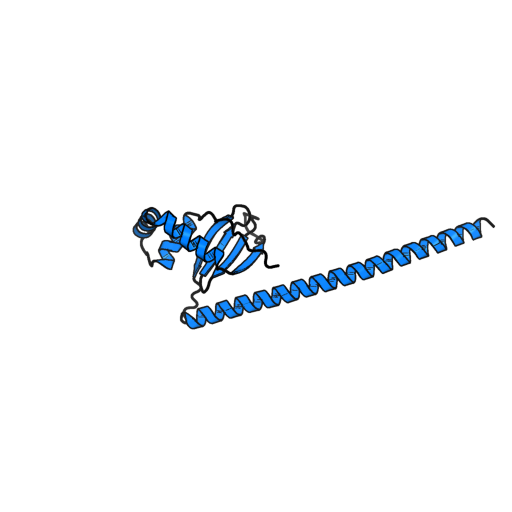R A 1 95 ? 6.350 -3.766 -8.963 1.00 91.38 95 TYR A O 1
ATOM 783 N N . ARG A 1 96 ? 7.876 -4.943 -10.137 1.00 90.50 96 ARG A N 1
ATOM 784 C CA . ARG A 1 96 ? 6.936 -5.854 -10.776 1.00 90.50 96 ARG A CA 1
ATOM 785 C C . ARG A 1 96 ? 6.888 -7.150 -9.981 1.00 90.50 96 ARG A C 1
ATOM 787 O O . ARG A 1 96 ? 7.929 -7.665 -9.582 1.00 90.50 96 ARG A O 1
ATOM 794 N N . VAL A 1 97 ? 5.687 -7.656 -9.754 1.00 90.50 97 VAL A N 1
ATOM 795 C CA . VAL A 1 97 ? 5.467 -9.019 -9.287 1.00 90.50 97 VAL A CA 1
ATOM 796 C C . VAL A 1 97 ? 5.699 -9.948 -10.469 1.00 90.50 97 VAL A C 1
ATOM 798 O O . VAL A 1 97 ? 5.028 -9.830 -11.494 1.00 90.50 97 VAL A O 1
ATOM 801 N N . ASP A 1 98 ? 6.672 -10.830 -10.307 1.00 90.12 98 ASP A N 1
ATOM 802 C CA . ASP A 1 98 ? 7.008 -11.898 -11.238 1.00 90.12 98 ASP A CA 1
ATOM 803 C C . ASP A 1 98 ? 7.335 -13.131 -10.395 1.00 90.12 98 ASP A C 1
ATOM 805 O O . ASP A 1 98 ? 8.300 -13.124 -9.625 1.00 90.12 98 ASP A O 1
ATOM 809 N N . LEU A 1 99 ? 6.476 -14.149 -10.459 1.00 88.94 99 LEU A N 1
ATOM 810 C CA . LEU A 1 99 ? 6.675 -15.404 -9.729 1.00 88.94 99 LEU A CA 1
ATOM 811 C C . LEU A 1 99 ? 7.354 -16.462 -10.609 1.00 88.94 99 LEU A C 1
ATOM 813 O O . LEU A 1 99 ? 7.540 -17.594 -10.166 1.00 88.94 99 LEU A O 1
ATOM 817 N N . GLY A 1 100 ? 7.703 -16.128 -11.858 1.00 89.56 100 GLY A N 1
ATOM 818 C CA . GLY A 1 100 ? 8.255 -17.064 -12.835 1.00 89.56 100 GLY A CA 1
ATOM 819 C C . GLY A 1 100 ? 7.233 -18.070 -13.372 1.00 89.56 100 GLY A C 1
ATOM 820 O O . GLY A 1 100 ? 7.614 -19.051 -14.007 1.00 89.56 100 GLY A O 1
ATOM 821 N N . CYS A 1 101 ? 5.938 -17.860 -13.118 1.00 87.12 101 CYS A N 1
ATOM 822 C CA . CYS A 1 101 ? 4.863 -18.772 -13.524 1.00 87.12 101 CYS A CA 1
ATOM 823 C C . CYS A 1 101 ? 4.020 -18.250 -14.699 1.00 87.12 101 CYS A C 1
ATOM 825 O O . CYS A 1 101 ? 3.032 -18.877 -15.082 1.00 87.12 101 CYS A O 1
ATOM 827 N N . GLY A 1 102 ? 4.416 -17.116 -15.276 1.00 89.25 102 GLY A N 1
ATOM 828 C CA . GLY A 1 102 ? 3.736 -16.466 -16.388 1.00 89.25 102 GLY A CA 1
ATOM 829 C C . GLY A 1 102 ? 2.763 -15.362 -15.941 1.00 89.25 102 GLY A C 1
ATOM 830 O O . GLY A 1 102 ? 2.170 -15.454 -14.862 1.00 89.25 102 GLY A O 1
ATOM 831 N N . PRO A 1 103 ? 2.545 -14.329 -16.784 1.00 88.69 103 PRO A N 1
ATOM 832 C CA . PRO A 1 103 ? 1.819 -13.117 -16.390 1.00 88.69 103 PRO A CA 1
ATOM 833 C C . PRO A 1 103 ? 0.392 -13.354 -15.885 1.00 88.69 103 PRO A C 1
ATOM 835 O O . PRO A 1 103 ? -0.067 -12.637 -14.998 1.00 88.69 103 PRO A O 1
ATOM 838 N N . ASP A 1 104 ? -0.309 -14.349 -16.434 1.00 90.44 104 ASP A N 1
ATOM 839 C CA . ASP A 1 104 ? -1.693 -14.648 -16.055 1.00 90.44 104 ASP A CA 1
ATOM 840 C C . ASP A 1 104 ? -1.785 -15.199 -14.629 1.00 90.44 104 ASP A C 1
ATOM 842 O O . ASP A 1 104 ? -2.662 -14.795 -13.859 1.00 90.44 104 ASP A O 1
ATOM 846 N N . LEU A 1 105 ? -0.857 -16.086 -14.247 1.00 91.19 105 LEU A N 1
ATOM 847 C CA . LEU A 1 105 ? -0.838 -16.649 -12.900 1.00 91.19 105 LEU A CA 1
ATOM 848 C C . LEU A 1 105 ? -0.360 -15.619 -11.878 1.00 91.19 105 LEU A C 1
ATOM 850 O O . LEU A 1 105 ? -0.951 -15.512 -10.803 1.00 91.19 105 LEU A O 1
ATOM 854 N N . ASP A 1 106 ? 0.650 -14.822 -12.230 1.00 91.94 106 ASP A N 1
ATOM 855 C CA . ASP A 1 106 ? 1.122 -13.721 -11.389 1.00 91.94 106 ASP A CA 1
ATOM 856 C C . ASP A 1 106 ? -0.018 -12.737 -11.104 1.00 91.94 106 ASP A C 1
ATOM 858 O O . ASP A 1 106 ? -0.213 -12.298 -9.967 1.00 91.94 106 ASP A O 1
ATOM 862 N N . LYS A 1 107 ? -0.827 -12.431 -12.126 1.00 91.56 107 LYS A N 1
ATOM 863 C CA . LYS A 1 107 ? -1.958 -11.512 -11.999 1.00 91.56 107 LYS A CA 1
ATOM 864 C C . LYS A 1 107 ? -3.032 -12.098 -11.094 1.00 91.56 107 LYS A C 1
ATOM 866 O O . LYS A 1 107 ? -3.468 -11.422 -10.163 1.00 91.56 107 LYS A O 1
ATOM 871 N N . LEU A 1 108 ? -3.394 -13.363 -11.308 1.00 93.19 108 LEU A N 1
ATOM 872 C CA . LEU A 1 108 ? -4.348 -14.071 -10.456 1.00 93.19 108 LEU A CA 1
ATOM 873 C C . LEU A 1 108 ? -3.877 -14.118 -8.994 1.00 93.19 108 LEU A C 1
ATOM 875 O O . LEU A 1 108 ? -4.680 -13.956 -8.073 1.00 93.19 108 LEU A O 1
ATOM 879 N N . TYR A 1 109 ? -2.578 -14.326 -8.768 1.00 93.06 109 TYR A N 1
ATOM 880 C CA . TYR A 1 109 ? -1.992 -14.316 -7.432 1.00 93.06 109 TYR A CA 1
ATOM 881 C C . TYR A 1 109 ? -2.156 -12.950 -6.761 1.00 93.06 109 TYR A C 1
ATOM 883 O O . TYR A 1 109 ? -2.666 -12.877 -5.640 1.00 93.06 109 TYR A O 1
ATOM 891 N N . VAL A 1 110 ? -1.772 -11.867 -7.445 1.00 92.56 110 VAL A N 1
ATOM 892 C CA . VAL A 1 110 ? -1.894 -10.503 -6.911 1.00 92.56 110 VAL A CA 1
ATOM 893 C C . VAL A 1 110 ? -3.354 -10.154 -6.626 1.00 92.56 110 VAL A C 1
ATOM 895 O O . VAL A 1 110 ? -3.652 -9.664 -5.538 1.00 92.56 110 VAL A O 1
ATOM 898 N N . GLU A 1 111 ? -4.272 -10.459 -7.544 1.00 92.38 111 GLU A N 1
ATOM 899 C CA . GLU A 1 111 ? -5.711 -10.227 -7.364 1.00 92.38 111 GLU A CA 1
ATOM 900 C C . GLU A 1 111 ? -6.247 -10.944 -6.117 1.00 92.38 111 GLU A C 1
ATOM 902 O O . GLU A 1 111 ? -6.898 -10.320 -5.275 1.00 92.38 111 GLU A O 1
ATOM 907 N N . ARG A 1 112 ? -5.895 -12.224 -5.925 1.00 93.88 112 ARG A N 1
ATOM 908 C CA . ARG A 1 112 ? -6.279 -12.975 -4.720 1.00 93.88 112 ARG A CA 1
ATOM 909 C C . ARG A 1 112 ? -5.665 -12.403 -3.446 1.00 93.88 112 ARG A C 1
ATOM 911 O O . ARG A 1 112 ? -6.325 -12.395 -2.409 1.00 93.88 112 ARG A O 1
ATOM 918 N N . MET A 1 113 ? -4.416 -11.942 -3.481 1.00 92.19 113 MET A N 1
ATOM 919 C CA . MET A 1 113 ? -3.781 -11.330 -2.308 1.00 92.19 113 MET A CA 1
ATOM 920 C C . MET A 1 113 ? -4.445 -10.006 -1.934 1.00 92.19 113 MET A C 1
ATOM 922 O O . MET A 1 113 ? -4.717 -9.775 -0.756 1.00 92.19 113 MET A O 1
ATOM 926 N N . VAL A 1 114 ? -4.767 -9.171 -2.923 1.00 92.19 114 VAL A N 1
ATOM 927 C CA . VAL A 1 114 ? -5.512 -7.925 -2.713 1.00 92.19 114 VAL A CA 1
ATOM 928 C C . VAL A 1 114 ? -6.889 -8.214 -2.117 1.00 92.19 114 VAL A C 1
ATOM 930 O O . VAL A 1 114 ? -7.245 -7.597 -1.117 1.00 92.19 114 VAL A O 1
ATOM 933 N N . GLN A 1 115 ? -7.620 -9.195 -2.651 1.00 93.12 115 GLN A N 1
ATOM 934 C CA . GLN A 1 115 ? -8.921 -9.589 -2.108 1.00 93.12 115 GLN A CA 1
ATOM 935 C C . GLN A 1 115 ? -8.819 -10.032 -0.639 1.00 93.12 115 GLN A C 1
ATOM 937 O O . GLN A 1 115 ? -9.600 -9.595 0.205 1.00 93.12 115 GLN A O 1
ATOM 942 N N . ARG A 1 116 ? -7.816 -10.849 -0.291 1.00 93.62 116 ARG A N 1
ATOM 943 C CA . ARG A 1 116 ? -7.596 -11.275 1.103 1.00 93.62 116 ARG A CA 1
ATOM 944 C C . ARG 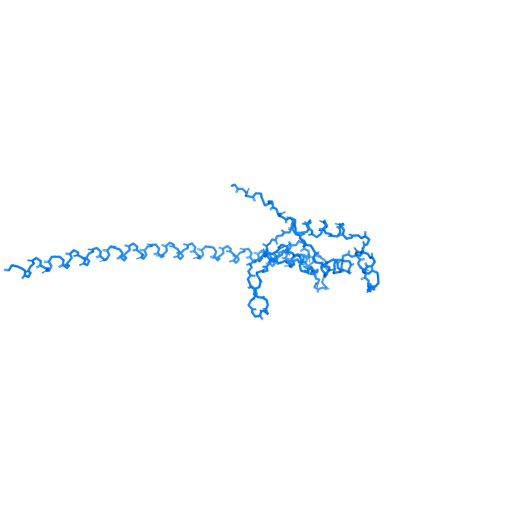A 1 116 ? -7.289 -10.105 2.036 1.00 93.62 116 ARG A C 1
ATOM 946 O O . ARG A 1 116 ? -7.698 -10.143 3.198 1.00 93.62 116 ARG A O 1
ATOM 953 N N . LEU A 1 117 ? -6.568 -9.089 1.555 1.00 91.00 117 LEU A N 1
ATOM 954 C CA . LEU A 1 117 ? -6.308 -7.868 2.320 1.00 91.00 117 LEU A CA 1
ATOM 955 C C . LEU A 1 117 ? -7.600 -7.091 2.579 1.00 91.00 117 LEU A C 1
ATOM 957 O O . LEU A 1 117 ? -7.814 -6.652 3.706 1.00 91.00 117 LEU A O 1
ATOM 961 N N . GLU A 1 118 ? -8.479 -6.972 1.586 1.00 90.31 118 GLU A N 1
ATOM 962 C CA . GLU A 1 118 ? -9.777 -6.308 1.751 1.00 90.31 118 GLU A CA 1
ATOM 963 C C . GLU A 1 118 ? -10.682 -7.034 2.737 1.00 90.31 118 GLU A C 1
ATOM 965 O O . GLU A 1 118 ? -11.252 -6.411 3.628 1.00 90.31 118 GLU A O 1
ATOM 970 N N . GLU A 1 119 ? -10.771 -8.359 2.641 1.00 93.38 119 GLU A N 1
ATOM 971 C CA . GLU A 1 119 ? -11.533 -9.158 3.601 1.00 93.38 119 GLU A CA 1
ATOM 972 C C . GLU A 1 119 ? -10.990 -8.995 5.027 1.00 93.38 119 GLU A C 1
ATOM 974 O O . GLU A 1 119 ? -11.752 -8.934 5.992 1.00 93.38 119 GLU A O 1
ATOM 979 N N . ALA A 1 120 ? -9.665 -8.918 5.185 1.00 91.62 120 ALA A N 1
ATOM 980 C CA . ALA A 1 120 ? -9.045 -8.672 6.481 1.00 91.62 120 ALA A CA 1
ATOM 981 C C . ALA A 1 120 ? -9.337 -7.257 7.005 1.00 91.62 120 ALA A C 1
ATOM 983 O O . ALA A 1 120 ? -9.628 -7.111 8.193 1.00 91.62 120 ALA A O 1
ATOM 984 N N . GLN A 1 121 ? -9.305 -6.240 6.139 1.00 88.81 121 GLN A N 1
ATOM 985 C CA . GLN A 1 121 ? -9.689 -4.869 6.487 1.00 88.81 121 GLN A CA 1
ATOM 986 C C . GLN A 1 121 ? -11.161 -4.792 6.903 1.00 88.81 121 GLN A C 1
ATOM 988 O O . GLN A 1 121 ? -11.455 -4.242 7.960 1.00 88.81 121 GLN A O 1
ATOM 993 N N . GLY A 1 122 ? -12.065 -5.437 6.161 1.00 91.50 122 GLY A N 1
ATOM 994 C CA . GLY A 1 122 ? -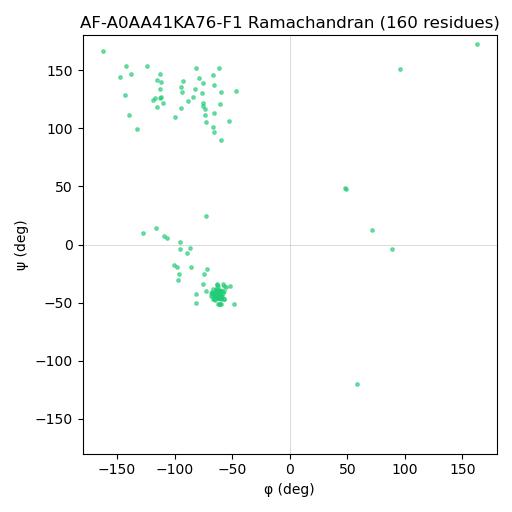13.486 -5.501 6.509 1.00 91.50 122 GLY A CA 1
ATOM 995 C C . GLY A 1 122 ? -13.730 -6.164 7.869 1.00 91.50 122 GLY A C 1
ATOM 996 O O . GLY A 1 122 ? -14.458 -5.625 8.700 1.00 91.50 122 GLY A O 1
ATOM 997 N N . ARG A 1 123 ? -13.049 -7.284 8.160 1.00 94.00 123 ARG A N 1
ATOM 998 C CA . ARG A 1 123 ? -13.108 -7.926 9.490 1.00 94.00 123 ARG A CA 1
ATOM 999 C C . ARG A 1 123 ? -12.576 -7.022 10.605 1.00 94.00 123 ARG A C 1
ATOM 1001 O O . ARG A 1 123 ? -13.129 -7.017 11.706 1.00 94.00 123 ARG A O 1
ATOM 1008 N N . LEU A 1 124 ? -11.502 -6.275 10.345 1.00 89.75 124 LEU A N 1
ATOM 1009 C CA . LEU A 1 124 ? -10.929 -5.330 11.305 1.00 89.75 124 LEU A CA 1
ATOM 1010 C C . LEU A 1 124 ? -11.907 -4.188 11.613 1.00 89.75 124 LEU A C 1
ATOM 1012 O O . LEU A 1 124 ? -12.097 -3.850 12.780 1.00 89.75 124 LEU A O 1
A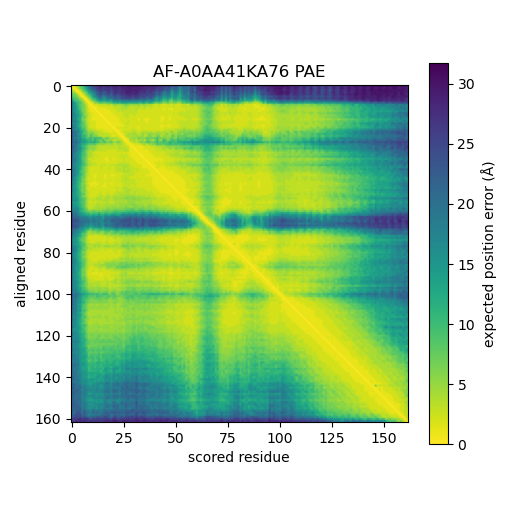TOM 1016 N N . GLU A 1 125 ? -12.541 -3.617 10.591 1.00 91.38 125 GLU A N 1
ATOM 1017 C CA . GLU A 1 125 ? -13.548 -2.562 10.741 1.00 91.38 125 GLU A CA 1
ATOM 1018 C C . GLU A 1 125 ? -14.785 -3.057 11.495 1.00 91.38 125 GLU A C 1
ATOM 1020 O O . GLU A 1 125 ? -15.240 -2.397 12.429 1.00 91.38 125 GLU A O 1
ATOM 1025 N N . GLU A 1 126 ? -15.283 -4.251 11.166 1.00 94.81 126 GLU A N 1
ATOM 1026 C CA . GLU A 1 126 ? -16.408 -4.860 11.879 1.00 94.81 126 GLU A CA 1
ATOM 1027 C C . GLU A 1 126 ? -16.076 -5.096 13.359 1.00 94.81 126 GLU A C 1
ATOM 1029 O O . GLU A 1 126 ? -16.879 -4.789 14.242 1.00 94.81 126 GLU A O 1
ATOM 1034 N N . THR A 1 127 ? -14.874 -5.605 13.640 1.00 94.12 127 THR A N 1
ATOM 1035 C CA . THR A 1 127 ? -14.407 -5.832 15.012 1.00 94.12 127 THR A CA 1
ATOM 1036 C C . THR A 1 127 ? -14.295 -4.514 15.771 1.00 94.12 127 THR A C 1
ATOM 1038 O O . THR A 1 127 ? -14.787 -4.422 16.892 1.00 94.12 127 THR A O 1
ATOM 1041 N N . ARG A 1 128 ? -13.721 -3.467 15.157 1.00 92.31 128 ARG A N 1
ATOM 1042 C CA . ARG A 1 128 ? -13.657 -2.126 15.760 1.00 92.31 128 ARG A CA 1
ATOM 1043 C C . ARG A 1 128 ? -15.044 -1.601 16.109 1.00 92.31 128 ARG A C 1
ATOM 1045 O O . ARG A 1 128 ? -15.240 -1.161 17.237 1.00 92.31 128 ARG A O 1
ATOM 1052 N N . ARG A 1 129 ? -16.009 -1.717 15.191 1.00 94.62 129 ARG A N 1
ATOM 1053 C CA . ARG A 1 129 ? -17.388 -1.272 15.428 1.00 94.62 129 ARG A CA 1
ATOM 1054 C C . ARG A 1 129 ? -18.022 -1.998 16.615 1.00 94.62 129 ARG A C 1
ATOM 1056 O O . ARG A 1 129 ? -18.574 -1.348 17.496 1.00 94.62 129 ARG A O 1
ATOM 1063 N N . LYS A 1 130 ? -17.891 -3.328 16.679 1.00 94.69 130 LYS A N 1
ATOM 1064 C CA . LYS A 1 130 ? -18.406 -4.128 17.806 1.00 94.69 130 LYS A CA 1
ATOM 1065 C C . LYS A 1 130 ? -17.767 -3.719 19.133 1.00 94.69 130 LYS A C 1
ATOM 1067 O O . LYS A 1 130 ? -18.472 -3.581 20.127 1.00 94.69 130 LYS A O 1
ATOM 1072 N N . THR A 1 131 ? -16.456 -3.485 19.152 1.00 93.94 131 THR A N 1
ATOM 1073 C CA . THR A 1 131 ? -15.749 -3.025 20.355 1.00 93.94 131 THR A CA 1
ATOM 1074 C C . THR A 1 131 ? -16.213 -1.635 20.792 1.00 93.94 131 THR A C 1
ATOM 1076 O O . THR A 1 131 ? -16.398 -1.395 21.982 1.00 93.94 131 THR A O 1
ATOM 1079 N N . GLU A 1 132 ? -16.436 -0.711 19.855 1.00 93.75 132 GLU A N 1
ATOM 1080 C CA . GLU A 1 132 ? -16.967 0.622 20.163 1.00 93.75 132 GLU A CA 1
ATOM 1081 C C . GLU A 1 132 ? -18.390 0.559 20.732 1.00 93.75 132 GLU A C 1
ATOM 1083 O O . GLU A 1 132 ? -18.686 1.236 21.717 1.00 93.75 132 GLU A O 1
ATOM 1088 N N . GLU A 1 133 ? -19.259 -0.275 20.157 1.00 94.62 133 GLU A N 1
ATOM 1089 C CA . GLU A 1 133 ? -20.616 -0.516 20.660 1.00 94.62 133 GLU A CA 1
ATOM 1090 C C . GLU A 1 133 ? -20.593 -1.109 22.078 1.00 94.62 133 GLU A C 1
ATOM 1092 O O . GLU A 1 133 ? -21.291 -0.614 22.965 1.00 94.62 133 GLU A O 1
ATOM 1097 N N . GLN A 1 134 ? -19.742 -2.110 22.323 1.00 93.69 134 GLN A N 1
ATOM 1098 C CA . GLN A 1 134 ? -19.560 -2.703 23.651 1.00 93.69 134 GLN A CA 1
ATOM 1099 C C . GLN A 1 134 ? -19.033 -1.688 24.668 1.00 93.69 134 GLN A C 1
ATOM 1101 O O . GLN A 1 134 ? -19.567 -1.596 25.771 1.00 93.69 134 GLN A O 1
ATOM 1106 N N . ASN A 1 135 ? -18.034 -0.884 24.300 1.00 93.44 135 ASN A N 1
ATOM 1107 C CA . ASN A 1 135 ? -17.493 0.150 25.182 1.00 93.44 135 ASN A CA 1
ATOM 1108 C C . ASN A 1 135 ? -18.555 1.185 25.567 1.00 93.44 135 ASN A C 1
ATOM 1110 O O . ASN A 1 135 ? -18.625 1.573 26.732 1.00 93.44 135 ASN A O 1
ATOM 1114 N N . ARG A 1 136 ? -19.413 1.600 24.626 1.00 94.19 136 ARG A N 1
ATOM 1115 C CA . ARG A 1 136 ? -20.537 2.503 24.927 1.00 94.19 136 ARG A CA 1
ATOM 1116 C C . ARG A 1 136 ? -21.542 1.860 25.878 1.00 94.19 136 ARG A C 1
ATOM 1118 O O . ARG A 1 136 ? -21.984 2.518 26.815 1.00 94.19 136 ARG A O 1
ATOM 1125 N N . ALA A 1 137 ? -21.874 0.586 25.670 1.00 94.00 137 ALA A N 1
ATOM 1126 C CA . ALA A 1 137 ? -22.771 -0.143 26.562 1.00 94.00 137 ALA A CA 1
ATOM 1127 C C . ALA A 1 137 ? -22.196 -0.243 27.986 1.00 94.00 137 ALA A C 1
ATOM 1129 O O . ALA A 1 137 ? -22.898 0.042 28.953 1.00 94.00 137 ALA A O 1
ATOM 1130 N N . TYR A 1 138 ? -20.906 -0.566 28.124 1.00 93.81 138 TYR A N 1
ATOM 1131 C CA . TYR A 1 138 ? -20.241 -0.599 29.428 1.00 93.81 138 TYR A CA 1
ATOM 1132 C C . TYR A 1 138 ? -20.191 0.775 30.102 1.00 93.81 138 TYR A C 1
ATOM 1134 O O . TYR A 1 138 ? -20.426 0.863 31.304 1.00 93.81 138 TYR A O 1
ATOM 1142 N N . GLN A 1 139 ? -19.937 1.849 29.351 1.00 94.12 139 GLN A N 1
ATOM 1143 C CA . GLN A 1 139 ? -19.972 3.210 29.894 1.00 94.12 139 GLN A CA 1
ATOM 1144 C C . GLN A 1 139 ? -21.358 3.590 30.425 1.00 94.12 139 GLN A C 1
ATOM 1146 O O . GLN A 1 139 ? -21.442 4.195 31.490 1.00 94.12 139 GLN A O 1
ATOM 1151 N N . ALA A 1 140 ? -22.432 3.200 29.735 1.00 94.19 140 ALA A N 1
ATOM 1152 C CA . ALA A 1 140 ? -23.795 3.446 30.204 1.00 94.19 140 ALA A CA 1
ATOM 1153 C C . ALA A 1 140 ? -24.087 2.715 31.527 1.00 94.19 140 ALA A C 1
ATOM 1155 O O . ALA A 1 140 ? -24.617 3.319 32.455 1.00 94.19 140 ALA A O 1
ATOM 1156 N N . ILE A 1 141 ? -23.670 1.448 31.644 1.00 94.94 141 ILE A N 1
ATOM 1157 C CA . ILE A 1 141 ? -23.820 0.660 32.880 1.00 94.94 141 ILE A CA 1
ATOM 1158 C C . ILE A 1 141 ? -23.037 1.296 34.037 1.00 94.94 141 ILE A C 1
ATOM 1160 O O . ILE A 1 141 ? -23.539 1.370 35.156 1.00 94.94 141 ILE A O 1
ATOM 1164 N N . LEU A 1 142 ? -21.811 1.766 33.781 1.00 93.06 142 LEU A N 1
ATOM 1165 C CA . LEU A 1 142 ? -21.002 2.435 34.802 1.00 93.06 142 LEU A CA 1
ATOM 1166 C C . LEU A 1 142 ? -21.661 3.728 35.291 1.00 93.06 142 LEU A C 1
ATOM 1168 O O . LEU A 1 142 ? -21.726 3.943 36.497 1.00 93.06 142 LEU A O 1
ATOM 1172 N N . GLN A 1 143 ? -22.195 4.549 34.382 1.00 94.50 143 GLN A N 1
ATOM 1173 C CA . GLN A 1 143 ? -22.907 5.778 34.748 1.00 94.50 143 GLN A CA 1
ATOM 1174 C C . GLN A 1 143 ? -24.160 5.499 35.582 1.00 94.50 143 GLN A C 1
ATOM 1176 O O . GLN A 1 143 ? -24.415 6.193 36.565 1.00 94.50 143 GLN A O 1
ATOM 1181 N N . GLU A 1 144 ? -24.929 4.472 35.220 1.00 95.00 144 GLU A N 1
ATOM 1182 C CA . GLU A 1 144 ? -26.092 4.051 36.003 1.00 95.00 144 GLU A CA 1
ATOM 1183 C C . GLU A 1 144 ? -25.677 3.585 37.407 1.00 95.00 144 GLU A C 1
ATOM 1185 O O . GLU A 1 144 ? -26.256 4.021 38.404 1.00 95.00 144 GLU A O 1
ATOM 1190 N N . GLY A 1 145 ? -24.630 2.760 37.498 1.00 93.31 145 GLY A N 1
ATOM 1191 C CA . GLY A 1 145 ? -24.086 2.289 38.771 1.00 93.31 145 GLY A CA 1
ATOM 1192 C C . GLY A 1 145 ? -23.564 3.423 39.658 1.00 93.31 145 GLY A C 1
ATOM 1193 O O . GLY A 1 145 ? -23.833 3.435 40.858 1.00 93.31 145 GLY A O 1
ATOM 1194 N N . GLU A 1 146 ? -22.865 4.407 39.087 1.00 94.12 146 GLU A N 1
ATOM 1195 C CA . GLU A 1 146 ? -22.419 5.605 39.810 1.00 94.12 146 GLU A CA 1
ATOM 1196 C C . GLU A 1 146 ? -23.601 6.414 40.359 1.00 94.12 146 GLU A C 1
ATOM 1198 O O . GLU A 1 146 ? -23.561 6.840 41.516 1.00 94.12 146 GLU A O 1
ATOM 1203 N N . GLY A 1 147 ? -24.675 6.567 39.577 1.00 92.38 147 GLY A N 1
ATOM 1204 C CA . GLY A 1 147 ? -25.904 7.223 40.027 1.00 92.38 147 GLY A CA 1
ATOM 1205 C C . GLY A 1 147 ? -26.550 6.504 41.214 1.00 92.38 147 GLY A C 1
ATOM 1206 O O . GLY A 1 147 ? -26.872 7.136 42.221 1.00 92.38 147 GLY A O 1
ATOM 1207 N N . GLN A 1 148 ? -26.661 5.175 41.148 1.00 94.75 148 GLN A N 1
ATOM 1208 C CA . GLN A 1 148 ? -27.200 4.366 42.249 1.00 94.75 148 GLN A CA 1
ATOM 1209 C C . GLN A 1 148 ? -26.337 4.462 43.515 1.00 94.75 148 GLN A C 1
ATOM 1211 O O . GLN A 1 148 ? -26.864 4.581 44.622 1.00 94.75 148 GLN A O 1
ATOM 1216 N N . ILE A 1 149 ? -25.007 4.442 43.375 1.00 93.88 149 ILE A N 1
ATOM 1217 C CA . ILE A 1 149 ? -24.085 4.605 44.508 1.00 93.88 149 ILE A CA 1
ATOM 1218 C C . ILE A 1 149 ? -24.307 5.958 45.188 1.00 93.88 149 ILE A C 1
ATOM 1220 O O . ILE A 1 149 ? -24.388 6.005 46.416 1.00 93.88 149 ILE A O 1
ATOM 1224 N N . GLN A 1 150 ? -24.427 7.041 44.416 1.00 92.62 150 GLN A N 1
ATOM 1225 C CA . GLN A 1 150 ? -24.687 8.374 44.962 1.00 92.62 150 GLN A CA 1
ATOM 1226 C C . GLN A 1 150 ? -26.022 8.429 45.711 1.00 92.62 150 GLN A C 1
ATOM 1228 O O . GLN A 1 150 ? -26.073 8.930 46.835 1.00 92.62 150 GLN A O 1
ATOM 1233 N N . GLU A 1 151 ? -27.081 7.856 45.139 1.00 92.69 151 GLU A N 1
ATOM 1234 C CA . GLU A 1 151 ? -28.401 7.810 45.772 1.00 92.69 151 GLU A CA 1
ATOM 1235 C C . GLU A 1 151 ? -28.365 7.049 47.109 1.00 92.69 151 GLU A C 1
ATOM 1237 O O . GLU A 1 151 ? -28.864 7.533 48.131 1.00 92.69 151 GLU A O 1
ATOM 1242 N N . TYR A 1 152 ? -27.716 5.881 47.143 1.00 93.94 152 TYR A N 1
ATOM 1243 C CA . TYR A 1 152 ? -27.572 5.110 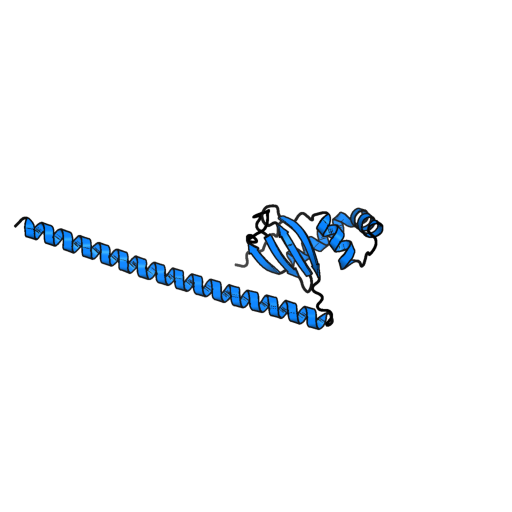48.376 1.00 93.94 152 TYR A CA 1
ATOM 1244 C C . TYR A 1 152 ? -26.701 5.815 49.418 1.00 93.94 152 TYR A C 1
ATOM 1246 O O . TYR A 1 152 ? -27.021 5.762 50.607 1.00 93.94 152 TYR A O 1
ATOM 1254 N N . GLN A 1 153 ? -25.627 6.492 49.006 1.00 92.62 153 GLN A N 1
ATOM 1255 C CA . GLN A 1 153 ? -24.788 7.274 49.916 1.00 92.62 153 GLN A CA 1
ATOM 1256 C C . GLN A 1 153 ? -25.569 8.417 50.570 1.00 92.62 153 GLN A C 1
ATOM 1258 O O . GLN A 1 153 ? -25.452 8.612 51.782 1.00 92.62 153 GLN A O 1
ATOM 1263 N N . GLU A 1 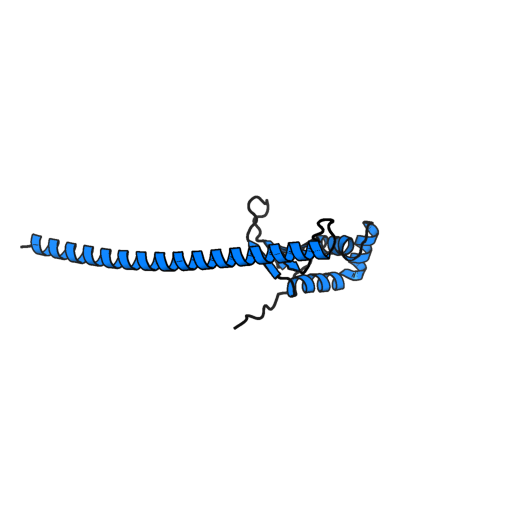154 ? -26.399 9.125 49.804 1.00 92.31 154 GLU A N 1
ATOM 1264 C CA . GLU A 1 154 ? -27.229 10.209 50.331 1.00 92.31 154 GLU A CA 1
ATOM 1265 C C . GLU A 1 154 ? -28.265 9.675 51.324 1.00 92.31 154 GLU A C 1
ATOM 1267 O O . GLU A 1 154 ? -28.430 10.205 52.424 1.00 92.31 154 GLU A O 1
ATOM 1272 N N . ARG A 1 155 ? -28.893 8.540 51.002 1.00 92.06 155 ARG A N 1
ATOM 1273 C CA . ARG A 1 155 ? -29.849 7.883 51.898 1.00 92.06 155 ARG A CA 1
ATOM 1274 C C . ARG A 1 155 ? -29.203 7.411 53.203 1.00 92.06 155 ARG A C 1
ATOM 1276 O O . ARG A 1 155 ? -29.800 7.561 54.266 1.00 92.06 155 ARG A O 1
ATOM 1283 N N . ILE A 1 156 ? -27.981 6.874 53.142 1.00 91.88 156 ILE A N 1
ATOM 1284 C CA . ILE A 1 156 ? -27.199 6.511 54.334 1.00 91.88 156 ILE A CA 1
ATOM 1285 C C . ILE A 1 156 ? -26.872 7.751 55.172 1.00 91.88 156 ILE A C 1
ATOM 1287 O O . ILE A 1 156 ? -26.920 7.665 56.398 1.00 91.88 156 ILE A O 1
ATOM 1291 N N . ARG A 1 157 ? -26.533 8.888 54.548 1.00 92.00 157 ARG A N 1
ATOM 1292 C CA . ARG A 1 157 ? -26.266 10.142 55.268 1.00 92.00 157 ARG A CA 1
ATOM 1293 C C . ARG A 1 157 ? -27.502 10.600 56.041 1.00 92.00 157 ARG A C 1
ATOM 1295 O O . ARG A 1 157 ? -27.406 10.780 57.249 1.00 92.00 157 ARG A O 1
ATOM 1302 N N . LEU A 1 158 ? -28.655 10.679 55.375 1.00 90.44 158 LEU A N 1
ATOM 1303 C CA . LEU A 1 158 ? -29.923 11.085 55.995 1.00 90.44 158 LEU A CA 1
ATOM 1304 C C . LEU A 1 158 ? -30.300 10.200 57.192 1.00 90.44 158 LEU A C 1
ATOM 1306 O O . LEU A 1 158 ? -30.750 10.701 58.215 1.00 90.44 158 LEU A O 1
ATOM 1310 N N . LEU A 1 159 ? -30.076 8.887 57.091 1.00 87.25 159 LEU A N 1
ATOM 1311 C CA . LEU A 1 159 ? -30.354 7.942 58.178 1.00 87.25 159 LEU A CA 1
ATOM 1312 C C . LEU A 1 159 ? -29.380 8.042 59.360 1.00 87.25 159 LEU A C 1
ATOM 1314 O O . LEU A 1 159 ? -29.713 7.574 60.442 1.00 87.25 159 LEU A O 1
ATOM 1318 N N . LYS A 1 160 ? -28.178 8.596 59.166 1.00 80.19 160 LYS A N 1
ATOM 1319 C CA . LYS A 1 160 ? -27.196 8.819 60.243 1.00 80.19 160 LYS A CA 1
ATOM 1320 C C . LYS A 1 160 ? -27.406 10.137 60.987 1.00 80.19 160 LYS A C 1
ATOM 1322 O O . LYS A 1 160 ? -26.849 10.301 62.067 1.00 80.19 160 LYS A O 1
ATOM 1327 N N . GLU A 1 161 ? -28.122 11.077 60.379 1.00 77.81 161 GLU A N 1
ATOM 1328 C CA . GLU A 1 161 ? -28.448 12.382 60.964 1.00 77.81 161 GLU A CA 1
ATOM 1329 C C . GLU A 1 161 ? -29.762 12.364 61.771 1.00 77.81 161 GLU A C 1
ATOM 1331 O O . GLU A 1 161 ? -30.066 13.345 62.451 1.00 77.81 161 GLU A O 1
ATOM 1336 N N . MET A 1 162 ? -30.512 11.254 61.723 1.00 56.12 162 MET A N 1
ATOM 1337 C CA . MET A 1 162 ? -31.630 10.934 62.627 1.00 56.12 162 MET A CA 1
ATOM 1338 C C . MET A 1 162 ? -31.144 10.257 63.910 1.00 56.12 162 MET A C 1
ATOM 1340 O O . MET A 1 162 ? -31.760 10.531 64.964 1.00 56.12 162 MET A O 1
#

pLDDT: mean 87.36, std 12.74, range [31.92, 95.0]

Solvent-accessible surface area (backbone atoms only — not comparable to full-atom values): 9026 Å² total; per-residue (Å²): 133,84,79,76,76,81,70,74,84,53,48,66,36,70,63,22,45,42,42,42,35,32,72,75,63,74,34,87,46,71,65,54,22,52,52,48,40,71,77,39,44,70,59,50,46,53,53,53,42,48,44,54,71,77,19,47,76,79,45,74,46,58,55,86,90,48,97,63,71,57,39,34,30,34,29,43,38,84,48,36,40,38,36,28,36,64,86,78,39,32,32,58,38,57,49,72,65,75,80,87,71,51,72,70,53,38,40,53,50,47,53,53,51,53,50,52,49,51,54,50,49,53,51,50,51,52,49,51,51,53,51,52,53,50,52,52,53,52,50,52,52,50,53,53,51,51,52,51,52,52,53,52,51,52,54,52,50,60,65,71,78,107

Radius of gyration: 26.85 Å; Cα contacts (8 Å, |Δi|>4): 165; chains: 1; bounding box: 56×34×85 Å

Nearest PDB structures (foldseek):
  6u4k-assembly1_A  TM=4.796E-01  e=3.186E-02  Homo sapiens
  5i4q-assembly1_A  TM=5.467E-01  e=7.625E-02  Escherichia coli NC101
  6vgu-assembly1_A  TM=5.146E-01  e=1.041E-01  Mus musculus
  1mk7-assembly2_B  TM=4.269E-01  e=3.609E-02  Gallus gallus
  6r9t-assembly1_A  TM=4.032E-01  e=9.193E-02  Homo sapiens

Foldseek 3Di:
DPPPPPPDQAAEDPQAQLQCCCAVVVDDDPVSSVVCCVVCVVVSSVVVSVQQNQWDWLDWAADPPDPDSFIWIWTHRQQKIWIAGPPRRYTPHMDGQDPVPDSVVSRVVVVVVSVVSVVVVVVVVVVVVVVVVVVVVVVVVVVVVVVVVVVVVVVVVVVVVD

Organism: NCBI:txid358743

Sequence (162 aa):
METGKETSMYTVSNHAKERYAERCKDRDSRLEITAYVAEHSQRIEEEINRMLRYGKRVYTGRTEGGKDRVPKEVYVNGLWILLANAENHNVITLYRVDLGCGPDLDKLYVERMVQRLEEAQGRLEETRRKTEEQNRAYQAILQEGEGQIQEYQERIRLLKEM

Mean predicted aligned error: 9.05 Å

Secondary structure (DSSP, 8-state):
-------PPPEE-HHHHHHHHHHHTT--SHHHHHHHHHHHHHHHHHHHHHHHHHSEEEEEEEPTT-SS--EEEEEEETTEEEEEETTTTEEEEEEE---SS-HHHHHHHHHHHHHHHHHHHHHHHHHHHHHHHHHHHHHHHHHHHHHHHHHHHHHHHHHH--